Protein AF-A0A9E5J3I2-F1 (afdb_monomer_lite)

Foldseek 3Di:
DQDALVNVLVVLVVVLVVVLVVLVPDPDDPVVSVVVSVVSVVVSVVVSVVSVVVCVVVVVCPPVNVVCVVVVVD

Secondary structure (DSSP, 8-state):
----HHHHHHHHHHHHHHHHHHHHTSS--HHHHHHHHHHHHHHHHHHHHHHHHHHHHTT---HHHHHHHHHH--

Radius of gyration: 15.77 Å; chains: 1; bounding box: 41×18×38 Å

Structure (mmCIF, N/CA/C/O backbone):
data_AF-A0A9E5J3I2-F1
#
_entry.id   AF-A0A9E5J3I2-F1
#
loop_
_atom_site.group_PDB
_atom_site.id
_atom_site.type_symbol
_atom_site.label_atom_id
_atom_site.label_alt_id
_atom_site.label_comp_id
_atom_site.label_asym_id
_atom_site.label_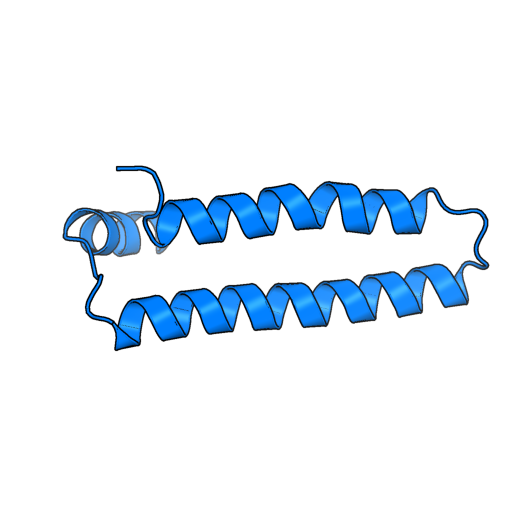entity_id
_atom_site.label_seq_id
_atom_site.pdbx_PDB_ins_code
_atom_site.Cartn_x
_atom_site.Cartn_y
_atom_site.Cartn_z
_atom_site.occupancy
_atom_site.B_iso_or_equiv
_atom_site.auth_seq_id
_atom_site.auth_comp_id
_atom_site.auth_asym_id
_atom_site.auth_atom_id
_atom_site.pdbx_PDB_model_num
ATOM 1 N N . MET A 1 1 ? -4.827 5.924 21.157 1.00 44.03 1 MET A N 1
ATOM 2 C CA . MET A 1 1 ? -5.775 5.665 20.052 1.00 44.03 1 MET A CA 1
ATOM 3 C C . MET A 1 1 ? -5.041 5.772 18.706 1.00 44.03 1 MET A C 1
ATOM 5 O O . MET A 1 1 ? -5.402 6.600 17.891 1.00 44.03 1 MET A O 1
ATOM 9 N N . PHE A 1 2 ? -3.972 4.987 18.490 1.00 49.19 2 PHE A N 1
ATOM 10 C CA . PHE A 1 2 ? -3.084 5.132 17.312 1.00 49.19 2 PHE A CA 1
ATOM 11 C C . PHE A 1 2 ? -2.922 3.854 16.465 1.00 49.19 2 PHE A C 1
ATOM 13 O O . PHE A 1 2 ? -2.320 3.908 15.403 1.00 49.19 2 PHE A O 1
ATOM 20 N N . PHE A 1 3 ? -3.503 2.727 16.888 1.00 53.50 3 PHE A N 1
ATOM 21 C CA . PHE A 1 3 ? -3.530 1.472 16.129 1.00 53.50 3 PHE A CA 1
ATOM 22 C C . PHE A 1 3 ? -4.971 0.985 16.015 1.00 53.50 3 PHE A C 1
ATOM 24 O O . PHE A 1 3 ? -5.416 0.112 16.753 1.00 53.50 3 PHE A O 1
ATOM 31 N N . THR A 1 4 ? -5.736 1.626 15.141 1.00 61.59 4 THR 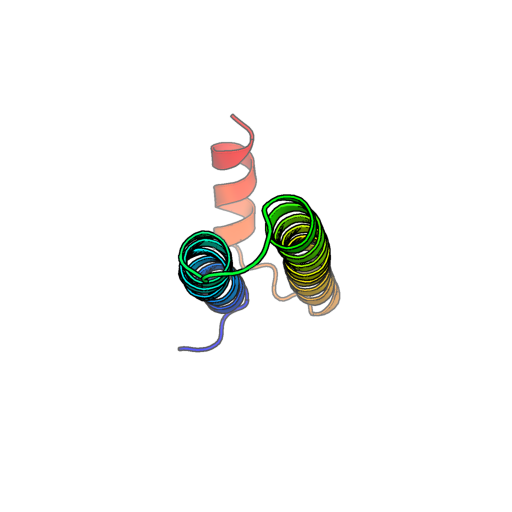A N 1
ATOM 32 C CA . THR A 1 4 ? -7.029 1.104 14.695 1.00 61.59 4 THR A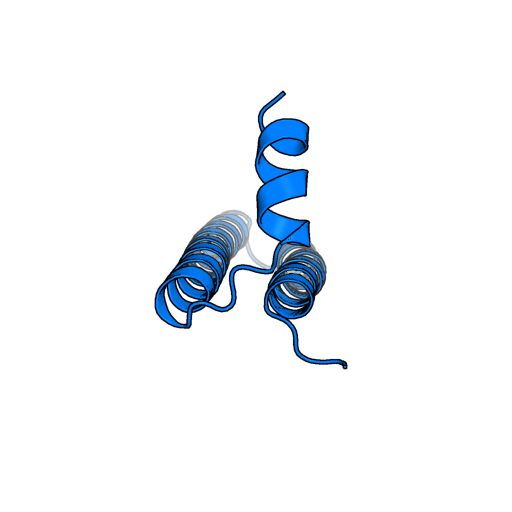 CA 1
ATOM 33 C C . THR A 1 4 ? -6.844 0.523 13.299 1.00 61.59 4 THR A C 1
ATOM 35 O O . THR A 1 4 ? -6.047 1.048 12.522 1.00 61.59 4 THR A O 1
ATOM 38 N N . ILE A 1 5 ? -7.580 -0.541 12.971 1.00 60.84 5 ILE A N 1
ATOM 39 C CA . ILE A 1 5 ? -7.579 -1.170 11.638 1.00 60.84 5 ILE A CA 1
ATOM 40 C C . ILE A 1 5 ? -7.598 -0.135 10.487 1.00 60.84 5 ILE A C 1
ATOM 42 O O . ILE A 1 5 ? -6.777 -0.266 9.582 1.00 60.84 5 ILE A O 1
ATOM 46 N N . PRO A 1 6 ? -8.446 0.921 10.503 1.00 58.53 6 PRO A N 1
ATOM 47 C CA . PRO A 1 6 ? -8.493 1.892 9.405 1.00 58.53 6 PRO A CA 1
ATOM 48 C C . PRO A 1 6 ? -7.182 2.670 9.259 1.00 58.53 6 PRO A C 1
ATOM 50 O O . PRO A 1 6 ? -6.745 2.981 8.153 1.00 58.53 6 PRO A O 1
ATOM 53 N N . THR A 1 7 ? -6.526 2.951 10.387 1.00 67.00 7 THR A N 1
ATOM 54 C CA . THR A 1 7 ? -5.215 3.600 10.410 1.00 67.00 7 THR A CA 1
ATOM 55 C C . THR A 1 7 ? -4.171 2.675 9.793 1.00 67.00 7 THR A C 1
ATOM 57 O O . THR A 1 7 ? -3.389 3.129 8.966 1.00 67.00 7 THR A O 1
ATOM 60 N N . LEU A 1 8 ? -4.204 1.376 10.117 1.00 68.69 8 LEU A N 1
ATOM 61 C CA . LEU A 1 8 ? -3.295 0.382 9.538 1.00 68.69 8 LEU A CA 1
ATOM 62 C C . LEU A 1 8 ? -3.457 0.289 8.011 1.00 68.69 8 LEU A C 1
ATOM 64 O O . LEU A 1 8 ? -2.470 0.425 7.301 1.00 68.69 8 LEU A O 1
ATOM 68 N N . MET A 1 9 ? -4.695 0.195 7.509 1.00 66.62 9 MET A N 1
ATOM 69 C CA . MET A 1 9 ? -4.978 0.177 6.062 1.00 66.62 9 MET A CA 1
ATOM 70 C C . MET A 1 9 ? -4.470 1.436 5.347 1.00 66.62 9 MET A C 1
ATOM 72 O O . MET A 1 9 ? -3.930 1.377 4.240 1.00 66.62 9 MET A O 1
ATOM 76 N N . THR A 1 10 ? -4.610 2.593 5.998 1.00 72.56 10 THR A N 1
ATOM 77 C CA . THR A 1 10 ? -4.110 3.866 5.466 1.00 72.56 10 THR A CA 1
ATOM 78 C C . THR A 1 10 ? -2.579 3.862 5.404 1.00 72.56 10 THR A C 1
ATOM 80 O O . THR A 1 10 ? -2.006 4.251 4.387 1.00 72.56 10 THR A O 1
ATOM 83 N N . TRP A 1 11 ? -1.903 3.360 6.442 1.00 76.44 11 TRP A N 1
ATOM 84 C CA . TRP A 1 11 ? -0.443 3.231 6.461 1.00 76.44 11 TRP A CA 1
ATOM 85 C C . TRP A 1 11 ? 0.080 2.287 5.376 1.00 76.44 11 TRP A C 1
ATOM 87 O O . TRP A 1 11 ? 1.050 2.637 4.702 1.00 76.44 11 TRP A O 1
ATOM 97 N N . THR A 1 12 ? -0.572 1.144 5.148 1.00 74.06 12 THR A N 1
ATOM 98 C CA . THR A 1 12 ? -0.154 0.184 4.113 1.00 74.06 12 THR A CA 1
ATOM 99 C C . THR A 1 12 ? -0.187 0.823 2.719 1.00 74.06 12 THR A C 1
ATOM 101 O O . THR A 1 12 ? 0.773 0.692 1.958 1.00 74.06 12 THR A O 1
ATOM 104 N N . ARG A 1 13 ? -1.225 1.615 2.402 1.00 73.69 13 ARG A N 1
ATOM 105 C CA . ARG A 1 13 ? -1.304 2.369 1.132 1.00 73.69 13 ARG A CA 1
ATOM 106 C C . ARG A 1 13 ? -0.270 3.487 1.030 1.00 73.69 13 ARG A C 1
ATOM 108 O O . ARG A 1 13 ? 0.309 3.673 -0.038 1.00 73.69 13 ARG A O 1
ATOM 115 N N . ILE A 1 14 ? -0.011 4.202 2.124 1.00 80.31 14 ILE A N 1
ATOM 116 C CA . ILE A 1 14 ? 1.003 5.267 2.156 1.00 80.31 14 ILE A CA 1
ATOM 117 C C . ILE A 1 14 ? 2.404 4.703 1.896 1.00 80.31 14 ILE A C 1
ATOM 119 O O . ILE A 1 14 ? 3.190 5.359 1.221 1.00 80.31 14 ILE A O 1
ATOM 123 N N . VAL A 1 15 ? 2.719 3.499 2.384 1.00 81.38 15 VAL A N 1
ATOM 124 C CA . VAL A 1 15 ? 4.021 2.846 2.153 1.00 81.38 15 VAL A CA 1
ATOM 125 C C . VAL A 1 15 ? 4.113 2.224 0.756 1.00 81.38 15 VAL A C 1
ATOM 127 O O . VAL A 1 15 ? 5.184 2.252 0.150 1.00 81.38 15 VAL A O 1
ATOM 130 N N . ALA A 1 16 ? 3.006 1.711 0.210 1.00 80.31 16 ALA A N 1
ATOM 131 C CA . ALA A 1 16 ? 2.990 1.080 -1.110 1.00 80.31 16 ALA A CA 1
ATOM 132 C C . ALA A 1 16 ? 3.359 2.046 -2.252 1.00 80.31 16 ALA A C 1
ATOM 134 O O . ALA A 1 16 ? 4.107 1.675 -3.157 1.00 80.31 16 ALA A O 1
ATOM 135 N N . ILE A 1 17 ? 2.883 3.295 -2.198 1.00 81.19 17 ILE A N 1
ATOM 136 C CA . ILE A 1 17 ? 3.123 4.313 -3.238 1.00 81.19 17 ILE A CA 1
ATOM 137 C C . ILE A 1 17 ? 4.623 4.609 -3.452 1.00 81.19 17 ILE A C 1
ATOM 139 O O . ILE A 1 17 ? 5.098 4.429 -4.575 1.00 81.19 17 ILE A O 1
ATOM 143 N N . PRO A 1 18 ? 5.408 5.026 -2.438 1.00 83.81 18 PRO A N 1
ATOM 144 C CA . PRO A 1 18 ? 6.832 5.302 -2.615 1.00 83.81 18 PRO A CA 1
ATOM 145 C C . PRO A 1 18 ? 7.632 4.049 -2.981 1.00 83.81 18 PRO A C 1
ATOM 147 O O . PRO A 1 18 ? 8.624 4.163 -3.696 1.00 83.81 18 PRO A O 1
ATOM 150 N N . PHE A 1 19 ? 7.194 2.857 -2.560 1.00 82.81 19 PHE A N 1
ATOM 151 C CA . PHE A 1 19 ? 7.835 1.599 -2.949 1.00 82.81 19 PHE A CA 1
A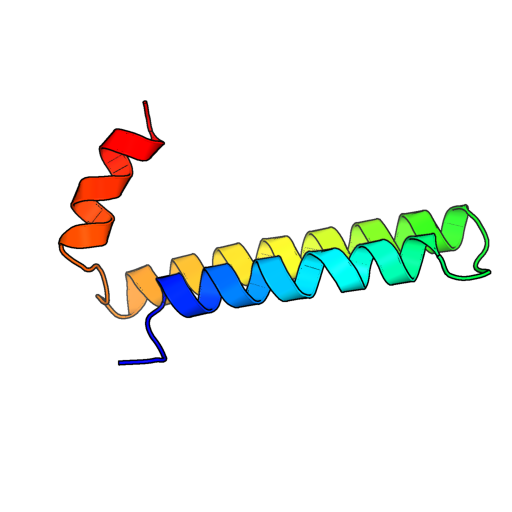TOM 152 C C . PHE A 1 19 ? 7.700 1.324 -4.449 1.00 82.81 19 PHE A C 1
ATOM 154 O O . PHE A 1 19 ? 8.697 1.054 -5.115 1.00 82.81 19 PHE A O 1
ATOM 161 N N . ILE A 1 20 ? 6.487 1.454 -4.998 1.00 82.00 20 ILE A N 1
ATOM 162 C CA . ILE A 1 20 ? 6.241 1.274 -6.435 1.00 82.00 20 ILE A CA 1
ATOM 163 C C . ILE A 1 20 ? 6.977 2.353 -7.241 1.00 82.00 20 ILE A C 1
ATOM 165 O O . ILE A 1 20 ? 7.634 2.037 -8.231 1.00 82.00 20 ILE A O 1
ATOM 169 N N . VAL A 1 21 ? 6.942 3.613 -6.794 1.00 84.56 21 VAL A N 1
ATOM 170 C CA . VAL A 1 21 ? 7.684 4.708 -7.444 1.00 84.56 21 VAL A CA 1
ATOM 171 C C . VAL A 1 21 ? 9.192 4.442 -7.434 1.00 84.56 21 VAL A C 1
ATOM 173 O O . VAL A 1 21 ? 9.846 4.653 -8.452 1.00 84.56 21 VAL A O 1
ATOM 176 N N . GLY A 1 22 ? 9.740 3.924 -6.331 1.00 84.94 22 GLY A N 1
ATOM 177 C CA . GLY A 1 22 ? 11.153 3.551 -6.231 1.00 84.94 22 GLY A CA 1
ATOM 178 C C . GLY A 1 22 ? 11.565 2.465 -7.227 1.00 84.94 22 GLY A C 1
ATOM 179 O O . GLY A 1 22 ? 12.663 2.529 -7.775 1.00 84.94 22 GLY A O 1
ATOM 180 N N . VAL A 1 23 ? 10.677 1.512 -7.526 1.00 83.19 23 VAL A N 1
ATOM 181 C CA . VAL A 1 23 ? 10.915 0.503 -8.572 1.00 83.19 23 VAL A CA 1
ATOM 182 C C . VAL A 1 23 ? 10.967 1.143 -9.957 1.00 83.19 23 VAL A C 1
ATOM 184 O O . VAL A 1 23 ? 11.878 0.843 -10.726 1.00 83.19 23 VAL A O 1
ATOM 187 N N . PHE A 1 24 ? 10.052 2.060 -10.269 1.00 80.94 24 PHE A N 1
ATOM 188 C CA . PHE A 1 24 ? 10.049 2.749 -11.565 1.00 80.94 24 PHE A CA 1
ATOM 189 C C . PHE A 1 24 ? 11.205 3.742 -11.741 1.00 80.94 24 PHE A C 1
ATOM 191 O O . PHE A 1 24 ? 11.614 4.001 -12.868 1.00 80.94 24 PHE A O 1
ATOM 198 N N . TYR A 1 25 ? 11.753 4.273 -10.646 1.00 83.75 25 TYR A N 1
ATOM 199 C CA . TYR A 1 25 ? 12.940 5.137 -10.661 1.00 83.75 25 TYR A CA 1
ATOM 200 C C . TYR A 1 25 ? 14.272 4.376 -10.599 1.00 83.75 25 TYR A C 1
ATOM 202 O O . TYR A 1 25 ? 15.331 5.001 -10.612 1.00 83.75 25 TYR A O 1
ATOM 210 N N . SER A 1 26 ? 14.242 3.047 -10.504 1.00 79.44 26 SER A N 1
ATOM 211 C CA . SER A 1 26 ? 15.455 2.231 -10.481 1.00 79.44 26 SER A CA 1
ATOM 212 C C . SER A 1 26 ? 16.007 2.003 -11.892 1.00 79.44 26 SER A C 1
ATOM 214 O O . SER A 1 26 ? 15.239 1.798 -12.829 1.00 79.44 26 SER A O 1
ATOM 216 N N . ASP A 1 27 ? 17.334 1.947 -12.038 1.00 83.25 27 ASP A N 1
ATOM 217 C CA . ASP A 1 27 ? 18.044 1.639 -13.301 1.00 83.25 27 ASP A CA 1
ATOM 218 C C . ASP A 1 27 ? 17.912 0.157 -13.739 1.00 83.25 27 ASP A C 1
ATOM 220 O O . ASP A 1 27 ? 18.811 -0.442 -14.330 1.00 83.25 27 ASP A O 1
ATOM 224 N N . LEU A 1 28 ? 16.786 -0.484 -13.422 1.00 81.56 28 LEU A N 1
ATOM 225 C CA . LEU A 1 28 ? 16.469 -1.842 -13.849 1.00 81.56 28 LEU A CA 1
ATOM 226 C C . LEU A 1 28 ? 15.981 -1.865 -15.302 1.00 81.56 28 LEU A C 1
ATOM 228 O O . LEU A 1 28 ? 15.399 -0.908 -15.808 1.00 81.56 28 LEU A O 1
ATOM 232 N N . SER A 1 29 ? 16.167 -3.004 -15.973 1.00 87.44 29 SER A N 1
ATOM 233 C CA . SER A 1 29 ? 15.592 -3.219 -17.300 1.00 87.44 29 SER A CA 1
ATOM 234 C C . SER A 1 29 ? 14.054 -3.144 -17.259 1.00 87.44 29 SER A C 1
ATOM 236 O O . SER A 1 29 ? 13.459 -3.566 -16.261 1.00 87.44 29 SER A O 1
ATOM 238 N N . PRO A 1 30 ? 13.385 -2.668 -18.331 1.00 82.56 30 PRO A N 1
ATOM 239 C CA . PRO A 1 30 ? 11.928 -2.488 -18.349 1.00 82.56 30 PRO A CA 1
ATOM 240 C C . PRO A 1 30 ? 11.142 -3.757 -17.988 1.00 82.56 30 PRO A C 1
ATOM 242 O O . PRO A 1 30 ? 10.150 -3.695 -17.263 1.00 82.56 30 PRO A O 1
ATOM 245 N N . ASP A 1 31 ? 11.616 -4.926 -18.427 1.00 86.38 31 ASP A N 1
ATOM 246 C CA . ASP A 1 31 ? 11.002 -6.217 -18.094 1.00 86.38 31 ASP A CA 1
ATOM 247 C C . ASP A 1 31 ? 11.092 -6.527 -16.593 1.00 86.38 31 ASP A C 1
ATOM 249 O O . ASP A 1 31 ? 10.121 -6.979 -15.981 1.00 86.38 31 ASP A O 1
ATOM 253 N N . SER A 1 32 ? 12.237 -6.221 -15.976 1.00 85.75 32 SER A N 1
ATOM 254 C CA . SER A 1 32 ? 12.456 -6.412 -14.539 1.00 85.75 32 SER A CA 1
ATOM 255 C C . SER A 1 32 ? 11.615 -5.442 -13.712 1.00 85.75 32 SER A C 1
ATOM 257 O O . SER A 1 32 ? 11.044 -5.849 -12.702 1.00 85.75 32 SER A O 1
ATOM 259 N N . GLN A 1 33 ? 11.491 -4.182 -14.149 1.00 85.88 33 GLN A N 1
ATOM 260 C CA . GLN A 1 33 ? 10.629 -3.189 -13.499 1.00 85.88 33 GLN A CA 1
ATOM 261 C C . GLN A 1 33 ? 9.166 -3.638 -13.512 1.00 85.88 33 GLN A C 1
ATOM 263 O O . GLN A 1 33 ? 8.521 -3.650 -12.465 1.00 85.88 33 GLN A O 1
ATOM 268 N N . ASN A 1 34 ? 8.656 -4.074 -14.668 1.00 85.56 34 ASN A N 1
ATOM 269 C CA . ASN A 1 34 ? 7.275 -4.537 -14.804 1.00 85.56 34 ASN A CA 1
ATOM 270 C C . ASN A 1 34 ? 7.001 -5.783 -13.952 1.00 85.56 34 ASN A C 1
ATOM 272 O O . ASN A 1 34 ? 5.970 -5.858 -13.277 1.00 85.56 34 ASN A O 1
ATOM 276 N N . PHE A 1 35 ? 7.926 -6.745 -13.936 1.00 89.38 35 PHE A N 1
ATOM 277 C CA . PHE A 1 35 ? 7.798 -7.948 -13.113 1.00 89.38 35 PHE A CA 1
ATOM 278 C C . PHE A 1 35 ? 7.801 -7.622 -11.613 1.00 89.38 35 PHE A C 1
ATOM 280 O O . PHE A 1 35 ? 6.953 -8.116 -10.861 1.00 89.38 35 PHE A O 1
ATOM 287 N N . LEU A 1 36 ? 8.717 -6.755 -11.174 1.00 87.44 36 LEU A N 1
ATOM 288 C CA . LEU A 1 36 ? 8.836 -6.359 -9.774 1.00 87.44 36 LEU A CA 1
ATOM 289 C C . LEU A 1 36 ? 7.627 -5.526 -9.325 1.00 87.44 36 LEU A C 1
ATOM 291 O O . LEU A 1 36 ? 7.055 -5.807 -8.273 1.00 87.44 36 LEU A O 1
ATOM 295 N N . ALA A 1 37 ? 7.179 -4.573 -10.148 1.00 85.31 37 ALA A N 1
ATOM 296 C CA . ALA A 1 37 ? 5.989 -3.766 -9.888 1.00 85.31 37 ALA A CA 1
ATOM 297 C C . ALA A 1 37 ? 4.722 -4.630 -9.801 1.00 85.31 37 ALA A C 1
ATOM 299 O O . ALA A 1 37 ? 3.933 -4.469 -8.871 1.00 85.31 37 ALA A O 1
ATOM 300 N N . THR A 1 38 ? 4.558 -5.598 -10.709 1.00 87.31 38 THR A N 1
ATOM 301 C CA . THR A 1 38 ? 3.426 -6.542 -10.685 1.00 87.31 38 THR A CA 1
ATOM 302 C C . THR A 1 38 ? 3.456 -7.402 -9.423 1.00 87.31 38 THR A C 1
ATOM 304 O O . THR A 1 38 ? 2.439 -7.552 -8.747 1.00 87.31 38 THR A O 1
ATOM 307 N N . THR A 1 39 ? 4.629 -7.924 -9.060 1.00 89.62 39 THR A N 1
ATOM 308 C CA . THR A 1 39 ? 4.799 -8.739 -7.849 1.00 89.62 39 THR A CA 1
ATOM 309 C C . THR A 1 39 ? 4.477 -7.933 -6.590 1.00 89.62 39 THR A C 1
ATOM 311 O O . THR A 1 39 ? 3.722 -8.396 -5.735 1.00 89.62 39 THR A O 1
ATOM 314 N N . MET A 1 40 ? 4.988 -6.703 -6.488 1.00 86.00 40 MET A N 1
ATOM 315 C CA . MET A 1 40 ? 4.683 -5.801 -5.374 1.00 86.00 40 MET A CA 1
ATOM 316 C C . MET A 1 40 ? 3.197 -5.466 -5.302 1.00 86.00 40 MET A C 1
ATOM 318 O O . MET A 1 40 ? 2.617 -5.515 -4.220 1.00 86.00 40 MET A O 1
ATOM 322 N N . PHE A 1 41 ? 2.567 -5.176 -6.440 1.00 85.06 41 PHE A N 1
ATOM 323 C CA . PHE A 1 41 ? 1.137 -4.896 -6.504 1.00 85.06 41 PHE A CA 1
ATOM 324 C C . PHE A 1 41 ? 0.304 -6.062 -5.957 1.00 85.06 41 PHE A C 1
ATOM 326 O O . PHE A 1 41 ? -0.578 -5.849 -5.127 1.00 85.06 41 PHE A O 1
ATOM 333 N N . VAL A 1 42 ? 0.626 -7.298 -6.350 1.00 88.62 42 VAL A N 1
ATOM 334 C CA . VAL A 1 42 ? -0.052 -8.501 -5.841 1.00 88.62 42 VAL A CA 1
ATOM 335 C C . VAL A 1 42 ? 0.147 -8.655 -4.330 1.00 88.62 42 VAL A C 1
ATOM 337 O O . VAL A 1 42 ? -0.819 -8.908 -3.612 1.00 88.62 42 VAL A O 1
ATOM 340 N N . ILE A 1 43 ? 1.366 -8.459 -3.822 1.00 86.00 43 ILE A N 1
ATOM 341 C CA . ILE A 1 43 ? 1.656 -8.559 -2.382 1.00 86.00 43 ILE A CA 1
ATOM 342 C C . ILE A 1 43 ? 0.887 -7.495 -1.586 1.00 86.00 43 ILE A C 1
ATOM 344 O O . ILE A 1 43 ? 0.269 -7.817 -0.568 1.00 86.00 43 ILE A O 1
ATOM 348 N N . PHE A 1 44 ? 0.876 -6.243 -2.049 1.00 83.50 44 PHE A N 1
ATOM 349 C CA . PHE A 1 44 ? 0.121 -5.174 -1.394 1.00 83.50 44 PHE A CA 1
ATOM 350 C C . PHE A 1 44 ? -1.388 -5.432 -1.436 1.00 83.50 44 PHE A C 1
ATOM 352 O O . PHE A 1 44 ? -2.053 -5.239 -0.421 1.00 83.50 44 PHE A O 1
ATOM 359 N N . ALA A 1 45 ? -1.921 -5.940 -2.551 1.00 82.06 45 ALA A N 1
ATOM 360 C CA . ALA A 1 45 ? -3.332 -6.307 -2.662 1.00 82.06 45 ALA A CA 1
ATOM 361 C C . ALA A 1 45 ? -3.718 -7.437 -1.691 1.00 82.06 45 ALA A C 1
ATOM 363 O O . ALA A 1 45 ? -4.757 -7.366 -1.034 1.00 82.06 45 ALA A O 1
ATOM 364 N N . ILE A 1 46 ? -2.864 -8.457 -1.549 1.00 83.44 46 ILE A N 1
ATOM 365 C CA . ILE A 1 46 ? -3.064 -9.535 -0.570 1.00 83.44 46 ILE A CA 1
ATOM 366 C C . ILE A 1 46 ? -3.017 -8.985 0.858 1.00 83.44 46 ILE A C 1
ATOM 368 O O . ILE A 1 46 ? -3.811 -9.409 1.695 1.00 83.44 46 ILE A O 1
ATOM 372 N N . THR A 1 47 ? -2.119 -8.039 1.137 1.00 78.31 47 THR A N 1
ATOM 373 C CA . THR A 1 47 ? -1.974 -7.434 2.469 1.00 78.31 47 THR A CA 1
ATOM 374 C C . THR A 1 47 ? -3.203 -6.593 2.833 1.00 78.31 47 THR A C 1
ATOM 376 O O . THR A 1 47 ? -3.748 -6.773 3.916 1.00 78.31 47 THR A O 1
ATOM 379 N N . ASP A 1 48 ? -3.719 -5.773 1.907 1.00 75.19 48 ASP A N 1
ATOM 380 C CA . ASP A 1 48 ? -4.961 -4.993 2.089 1.00 75.19 48 ASP A CA 1
ATOM 381 C C . ASP A 1 48 ? -6.171 -5.915 2.335 1.00 75.19 48 ASP A C 1
ATOM 383 O O . ASP A 1 48 ? -6.988 -5.680 3.231 1.00 75.19 48 ASP A O 1
ATOM 387 N N . TRP A 1 49 ? -6.255 -7.024 1.588 1.00 76.12 49 TRP A N 1
ATOM 388 C CA . TRP A 1 49 ? -7.295 -8.035 1.785 1.00 76.12 49 TRP A CA 1
ATOM 389 C C . TRP A 1 49 ? -7.173 -8.742 3.139 1.00 76.12 49 TRP A C 1
ATOM 391 O O . TRP A 1 49 ? -8.182 -8.925 3.827 1.00 76.12 49 TRP A O 1
ATOM 401 N N . LEU A 1 50 ? -5.957 -9.125 3.537 1.00 74.56 50 LE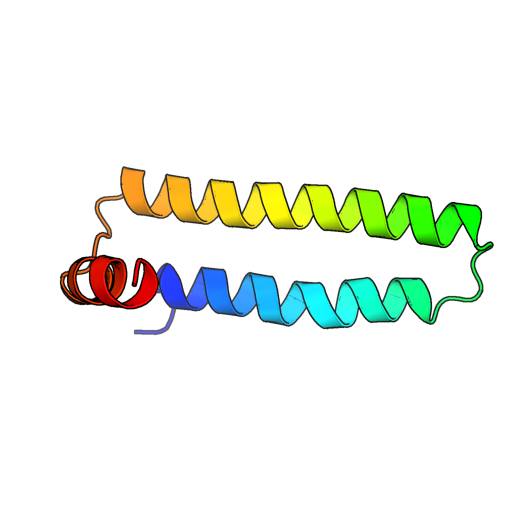U A N 1
ATOM 402 C CA . LEU A 1 50 ? -5.693 -9.805 4.802 1.00 74.56 50 LEU A CA 1
ATOM 403 C C . LEU A 1 50 ? -5.985 -8.894 5.998 1.00 74.56 50 LEU A C 1
ATOM 405 O O . LEU A 1 50 ? -6.615 -9.351 6.952 1.00 74.56 50 LEU A O 1
ATOM 409 N N . ASP A 1 51 ? -5.611 -7.616 5.929 1.00 68.12 51 ASP A N 1
ATOM 410 C CA . ASP A 1 51 ? -5.909 -6.616 6.959 1.00 68.12 51 ASP A CA 1
ATOM 411 C C . ASP A 1 51 ? -7.425 -6.395 7.086 1.00 68.12 51 ASP A C 1
ATOM 413 O O . ASP A 1 51 ? -7.975 -6.420 8.193 1.00 68.12 51 ASP A O 1
ATOM 417 N N . GLY A 1 52 ? -8.136 -6.294 5.958 1.00 67.19 52 GLY A N 1
ATOM 418 C CA . GLY A 1 52 ? -9.600 -6.216 5.928 1.00 67.19 52 GLY A CA 1
ATOM 419 C C . GLY A 1 52 ? -10.303 -7.505 6.384 1.00 67.19 52 GLY A C 1
ATOM 420 O O . GLY A 1 52 ? -11.430 -7.461 6.889 1.00 67.19 52 GLY A O 1
ATOM 421 N N . TYR A 1 53 ? -9.667 -8.667 6.230 1.00 70.12 53 TYR A N 1
ATOM 422 C CA . TYR A 1 53 ? -10.159 -9.944 6.751 1.00 70.12 53 TYR A CA 1
ATOM 423 C C . TYR A 1 53 ? -9.932 -10.062 8.264 1.00 70.12 53 TYR A C 1
ATOM 425 O O . TYR A 1 53 ? -10.852 -10.438 8.997 1.00 70.12 53 TYR A O 1
ATOM 433 N N . LEU A 1 54 ? -8.747 -9.683 8.757 1.00 66.31 54 LEU A N 1
ATOM 434 C CA . LEU A 1 54 ? -8.440 -9.647 10.188 1.00 66.31 54 LEU A CA 1
ATOM 435 C C . LEU A 1 54 ? -9.364 -8.678 10.930 1.00 66.31 54 LEU A C 1
ATOM 437 O O . LEU A 1 54 ? -9.862 -9.018 12.001 1.00 66.31 54 LEU A O 1
ATOM 441 N N . ALA A 1 55 ? -9.650 -7.517 10.339 1.00 64.88 55 ALA A N 1
ATOM 442 C CA . ALA A 1 55 ? -10.598 -6.537 10.862 1.00 64.88 55 ALA A CA 1
ATOM 443 C C . ALA A 1 55 ? -11.980 -7.133 11.146 1.00 64.88 55 ALA A C 1
ATOM 445 O O . ALA A 1 55 ? -12.544 -6.949 12.228 1.00 64.88 55 ALA A O 1
ATOM 446 N N . ARG A 1 56 ? -12.497 -7.885 10.167 1.00 65.81 56 ARG A N 1
ATOM 447 C CA . ARG A 1 56 ? -13.789 -8.571 10.243 1.00 65.81 56 ARG A CA 1
ATOM 448 C C . ARG A 1 56 ? -13.758 -9.703 11.267 1.00 65.81 56 ARG A C 1
ATOM 450 O O . ARG A 1 56 ? -14.695 -9.850 12.042 1.00 65.81 56 ARG A O 1
ATOM 457 N N . LYS A 1 57 ? -12.663 -10.468 11.320 1.00 62.84 57 LYS A N 1
ATOM 458 C CA . LYS A 1 57 ? -12.503 -11.600 12.247 1.00 62.84 57 LYS A CA 1
ATOM 459 C C . LYS A 1 57 ? -12.334 -11.167 13.708 1.00 62.84 57 LYS A C 1
ATOM 461 O O . LYS A 1 57 ? -12.778 -11.875 14.607 1.00 62.84 57 LYS A O 1
ATOM 466 N N . LEU A 1 58 ? -11.706 -10.018 13.955 1.00 64.75 58 LEU A N 1
ATOM 467 C CA . LEU A 1 58 ? -11.470 -9.480 15.299 1.00 64.75 58 LEU A CA 1
ATOM 468 C C . LEU A 1 58 ? -12.674 -8.712 15.872 1.00 64.75 58 LEU A C 1
ATOM 470 O O . LEU A 1 58 ? -12.549 -8.140 16.953 1.00 64.75 58 LEU A O 1
ATOM 474 N N . ASN A 1 59 ? -13.825 -8.679 15.178 1.00 56.44 59 ASN A N 1
ATOM 475 C CA . ASN A 1 59 ? -15.008 -7.892 15.563 1.00 56.44 59 ASN A CA 1
ATOM 47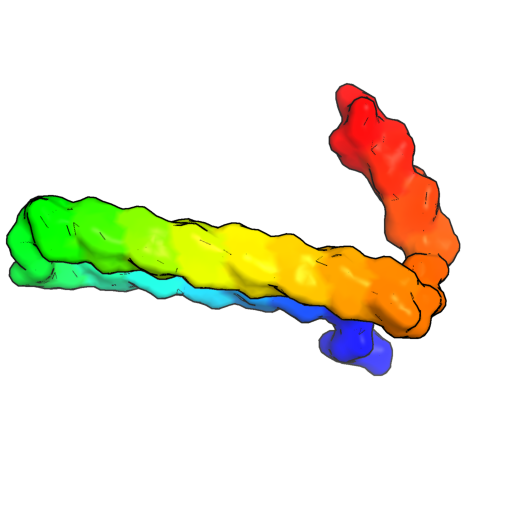6 C C . ASN A 1 59 ? -14.679 -6.418 15.877 1.00 56.44 59 ASN A C 1
ATOM 478 O O . ASN A 1 59 ? -15.401 -5.744 16.608 1.00 56.44 59 ASN A O 1
ATOM 482 N N . GLN A 1 60 ? -13.605 -5.880 15.288 1.00 54.19 60 GLN A N 1
ATOM 483 C CA . GLN A 1 60 ? -13.293 -4.450 15.333 1.00 54.19 60 GLN A CA 1
ATOM 484 C C . GLN A 1 60 ? -14.046 -3.697 14.231 1.00 54.19 60 GLN A C 1
ATOM 486 O O . GLN A 1 60 ? -13.524 -2.790 13.583 1.00 54.19 60 GLN A O 1
ATOM 491 N N . THR A 1 61 ? -15.306 -4.073 14.023 1.00 53.94 61 THR A N 1
ATOM 492 C CA . THR A 1 61 ? -16.260 -3.324 13.215 1.00 53.94 61 THR A CA 1
ATOM 493 C C . THR A 1 61 ? -16.711 -2.126 14.042 1.00 53.94 61 THR A C 1
ATOM 495 O O . THR A 1 61 ? -17.609 -2.215 14.877 1.00 53.94 61 THR A O 1
ATOM 498 N N . SER A 1 62 ? -16.024 -1.001 13.872 1.00 56.88 62 SER A N 1
ATOM 499 C CA . SER A 1 62 ? -16.447 0.269 14.456 1.00 56.88 62 SER A CA 1
ATOM 500 C C . SER A 1 62 ? -17.799 0.678 13.863 1.00 56.88 62 SER A C 1
ATOM 502 O O . SER A 1 62 ? -17.992 0.591 12.650 1.00 56.88 62 SER A O 1
ATOM 504 N N . SER A 1 63 ? -18.710 1.187 14.693 1.00 57.19 63 SER A N 1
ATOM 505 C CA . SER A 1 63 ? -19.978 1.793 14.256 1.00 57.19 63 SER A CA 1
ATOM 506 C C . SER A 1 63 ? -19.776 2.929 13.244 1.00 57.19 63 SER A C 1
ATOM 508 O O . SER A 1 63 ? -20.655 3.195 12.431 1.00 57.19 63 SER A O 1
ATOM 510 N N . PHE A 1 64 ? -18.591 3.544 13.229 1.00 57.47 64 PHE A N 1
ATOM 511 C CA . PHE A 1 64 ? -18.190 4.520 12.218 1.00 57.47 64 PHE A CA 1
ATOM 512 C C . PHE A 1 64 ? -17.879 3.881 10.850 1.00 57.47 64 PHE A C 1
ATOM 514 O O . PHE A 1 64 ? -18.199 4.460 9.819 1.00 57.47 64 PHE A O 1
ATOM 521 N N . GLY A 1 65 ? -17.298 2.675 10.826 1.00 57.66 65 GLY A N 1
ATOM 522 C CA . GLY A 1 65 ? -17.001 1.939 9.589 1.00 57.66 65 GLY A CA 1
ATOM 523 C C . GLY A 1 65 ? -18.266 1.428 8.898 1.00 57.66 65 GLY A C 1
ATOM 524 O O . GLY A 1 65 ? -18.421 1.606 7.698 1.00 57.66 65 GLY A O 1
ATOM 525 N N . ALA A 1 66 ? -19.222 0.910 9.674 1.00 63.50 66 ALA A N 1
ATOM 526 C CA . ALA A 1 66 ? -20.526 0.487 9.154 1.00 63.50 66 ALA A CA 1
ATOM 527 C C . ALA A 1 66 ? -21.385 1.659 8.632 1.00 63.50 66 ALA A C 1
ATOM 529 O O . ALA A 1 66 ? -22.257 1.459 7.793 1.00 63.50 66 ALA A O 1
ATOM 530 N N . PHE A 1 67 ? -21.149 2.882 9.121 1.00 65.56 67 PHE A N 1
ATOM 531 C CA . PHE A 1 67 ? -21.798 4.094 8.614 1.00 65.56 67 PHE A CA 1
ATOM 532 C C . PHE A 1 67 ? -21.164 4.602 7.308 1.00 65.56 67 PHE A C 1
ATOM 534 O O . PHE A 1 67 ? -21.866 5.150 6.462 1.00 65.56 67 PHE A O 1
ATOM 541 N N . LEU A 1 68 ? -19.852 4.412 7.134 1.00 58.88 68 LEU A N 1
ATOM 542 C CA . LEU A 1 68 ? -19.117 4.818 5.933 1.00 58.88 68 LEU A CA 1
ATOM 543 C C . LEU A 1 68 ? -19.272 3.842 4.762 1.00 58.88 68 LEU A C 1
ATOM 545 O O . LEU A 1 68 ? -19.266 4.307 3.628 1.00 58.88 68 LEU A O 1
ATOM 549 N N . ASP A 1 69 ? -19.464 2.544 5.016 1.00 56.94 69 ASP A N 1
ATOM 550 C CA . ASP A 1 69 ? -19.721 1.532 3.976 1.00 56.94 69 ASP A CA 1
ATOM 551 C C . ASP A 1 69 ? -20.800 1.976 2.961 1.00 56.94 69 ASP A C 1
ATOM 553 O O . ASP A 1 69 ? -20.480 2.081 1.783 1.00 56.94 69 ASP A O 1
ATOM 557 N N . PRO A 1 70 ? -22.032 2.365 3.352 1.00 57.12 70 PRO A N 1
ATOM 558 C CA . PRO A 1 70 ? -23.068 2.788 2.398 1.00 57.12 70 PRO A CA 1
ATOM 559 C C . PRO A 1 70 ? -22.833 4.166 1.750 1.00 57.12 70 PRO A C 1
ATOM 561 O O . PRO A 1 70 ? -23.561 4.530 0.825 1.00 57.12 70 PRO A O 1
ATOM 564 N N . VAL A 1 71 ? -21.868 4.950 2.246 1.00 58.81 71 VAL A N 1
ATOM 565 C CA . VAL A 1 71 ? -21.429 6.218 1.632 1.00 58.81 71 VAL A CA 1
ATOM 566 C C . VAL A 1 71 ? -20.314 5.969 0.617 1.00 58.81 71 VAL A C 1
ATOM 568 O O . VAL A 1 71 ? -20.219 6.702 -0.357 1.00 58.81 71 VAL A O 1
ATOM 571 N N . ALA A 1 72 ? -19.485 4.950 0.839 1.00 54.22 72 ALA A N 1
ATOM 572 C CA . ALA A 1 72 ? -18.452 4.521 -0.097 1.00 54.22 72 ALA A CA 1
ATOM 573 C C . ALA A 1 72 ? -19.004 3.622 -1.220 1.00 54.22 72 ALA A C 1
ATOM 575 O O . ALA A 1 72 ? -18.424 3.591 -2.301 1.00 54.22 72 ALA A O 1
ATOM 576 N N . ASP A 1 73 ? -20.116 2.917 -0.974 1.00 54.56 73 ASP A N 1
ATOM 577 C CA . ASP A 1 73 ? -20.805 2.046 -1.944 1.00 54.56 73 ASP A CA 1
ATOM 578 C C . ASP A 1 73 ? -21.812 2.806 -2.844 1.00 54.56 73 ASP A C 1
ATOM 580 O O . ASP A 1 73 ? -22.539 2.198 -3.632 1.00 54.56 73 ASP A O 1
ATOM 584 N N . LYS A 1 74 ? -21.877 4.142 -2.732 1.00 49.69 74 LYS A N 1
ATOM 585 C CA . LYS A 1 74 ? -22.669 5.046 -3.585 1.00 49.69 74 LYS A CA 1
ATOM 586 C C . LYS A 1 74 ? -21.776 6.032 -4.321 1.00 49.69 74 LYS A C 1
ATOM 588 O O . LYS A 1 74 ? -22.107 6.317 -5.493 1.00 49.69 74 LYS A O 1
#

Sequence (74 aa):
MFFTIPTLMTWTRIVAIPFIVGVFYSDLSPDSQNFLATTMFVIFAITDWLDGYLARKLNQTSSFGAFLDPVADK

pLDDT: mean 72.36, std 12.46, range [44.03, 89.62]